Protein AF-A0A665TT68-F1 (afdb_monomer)

Solvent-accessible surface area (backbone atoms only — not comparable to full-atom values): 9286 Å² total; per-residue (Å²): 129,84,70,87,68,78,55,69,37,45,32,41,38,39,38,34,22,28,82,47,92,76,14,28,29,74,30,61,40,33,38,29,50,31,23,81,68,41,65,69,53,87,38,77,69,78,63,87,99,56,90,61,53,38,53,56,33,75,45,80,48,78,47,81,43,67,55,28,70,63,70,50,35,38,36,41,36,50,68,64,78,36,98,52,32,38,25,26,39,32,34,37,39,40,28,39,66,86,77,68,51,70,47,66,29,68,61,73,44,52,27,14,73,88,39,88,83,40,38,46,58,47,83,26,56,34,63,64,65,59,53,72,73,41,93,80,70,92,76,95,82,88,78,88,81,83,84,80,98,77,81,83,79,82,85,76,134

Nearest PDB structures (foldseek):
  3cwz-assembly1_B  TM=9.060E-01  e=4.996E-10  Mus musculus
  4qwt-assembly2_B  TM=9.128E-01  e=4.724E-10  Plexaura homomalla
  3fg1-assembly4_D  TM=9.061E-01  e=8.741E-10  Plexaura homomalla
  2fnq-assembly1_A  TM=9.2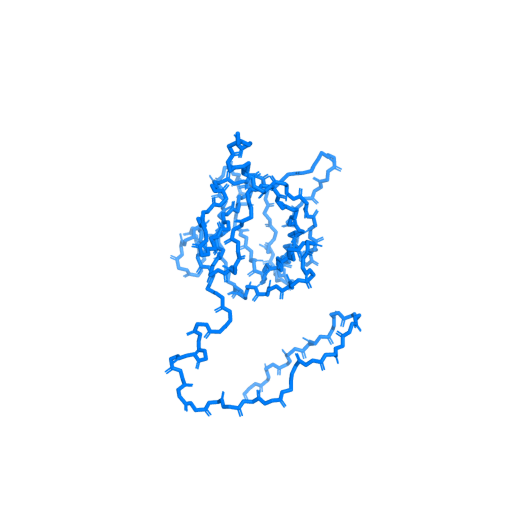82E-01  e=2.023E-09  Plexaura homomalla
  3fg4-assembly2_B  TM=9.126E-01  e=1.617E-09  Plexaura homomalla

Sequence (157 aa):
LPSRLDISSTYEIIVITGDVKSAGTDANVFITLYGVNGDSGRRHLRQKFRNLFERGHTDRFVLEMLDLGELLRVKVEHDDSRSNSGWYLECVEVTNTANSVTTIFQCGKWLDTHKADGQINRPLKHPWTFLRSCQLFRWPFFQQQNHTCHQRFLYNL

Mean predicted aligned error: 9.02 Å

Organism: Echeneis naucrates (NCBI:txid173247)

InterPro domains:
  IPR001024 PLAT/LH2 domain [PF01477] (11-116)
  IPR001024 PLAT/LH2 domain [PS50095] (9-125)
  IPR001024 PLAT/LH2 domain [SM00308] (9-124)
  IPR036392 PLAT/LH2 domain superfamily [SSF49723] (9-119)
  IPR052970 Inner ear hair cell lipoxygenase homology domain-containing protein [PTHR45901] (10-125)

Structure (mmCIF, N/CA/C/O backbone):
data_AF-A0A665TT68-F1
#
_entry.id   AF-A0A665TT68-F1
#
loop_
_atom_site.group_PDB
_atom_site.id
_atom_site.type_symbol
_atom_site.label_atom_id
_atom_site.label_alt_id
_atom_site.label_comp_id
_atom_site.label_asym_id
_atom_site.label_entity_id
_atom_site.label_seq_id
_atom_site.pdbx_PDB_ins_code
_atom_site.Cartn_x
_atom_site.Cartn_y
_atom_site.Cartn_z
_atom_site.occupancy
_atom_site.B_iso_or_equiv
_atom_site.auth_seq_id
_atom_site.auth_comp_id
_atom_site.auth_asym_id
_atom_site.auth_atom_id
_atom_site.pdbx_PDB_model_num
ATOM 1 N N . LEU A 1 1 ? -20.579 20.322 24.904 1.00 44.31 1 LEU A N 1
ATOM 2 C CA . LEU A 1 1 ? -20.326 18.926 24.478 1.00 44.31 1 LEU A CA 1
ATOM 3 C C . LEU A 1 1 ? -19.119 18.967 23.560 1.00 44.31 1 LEU A C 1
ATOM 5 O O . LEU A 1 1 ? -19.199 19.730 22.603 1.00 44.31 1 LEU A O 1
ATOM 9 N N . PRO A 1 2 ? -18.002 18.276 23.839 1.00 45.28 2 PRO A N 1
ATOM 10 C CA . PRO A 1 2 ? -16.928 18.239 22.860 1.00 45.28 2 PRO A CA 1
ATOM 11 C C . PRO A 1 2 ? -17.485 17.537 21.619 1.00 45.28 2 PRO A C 1
ATOM 13 O O . PRO A 1 2 ? -17.998 16.420 21.706 1.00 45.28 2 PRO A O 1
ATOM 16 N N . SER A 1 3 ? -17.490 18.251 20.494 1.00 52.47 3 SER A N 1
ATOM 17 C CA . SER A 1 3 ? -17.794 17.717 19.168 1.00 52.47 3 SER A CA 1
ATOM 18 C C . SER A 1 3 ? -17.026 16.419 18.987 1.00 52.47 3 SER A C 1
ATOM 20 O O . SER A 1 3 ? -15.843 16.405 19.309 1.00 52.47 3 SER A O 1
ATOM 22 N N . ARG A 1 4 ? -17.707 15.366 18.523 1.00 56.69 4 ARG A N 1
ATOM 23 C CA . ARG A 1 4 ? -17.181 14.043 18.158 1.00 56.69 4 ARG A CA 1
ATOM 24 C C . ARG A 1 4 ? -15.818 14.196 17.470 1.00 56.69 4 ARG A C 1
ATOM 26 O O . ARG A 1 4 ? -15.763 14.396 16.265 1.00 56.69 4 ARG A O 1
ATOM 33 N N . LEU A 1 5 ? -14.751 14.230 18.265 1.00 56.50 5 LEU A N 1
ATOM 34 C CA . LEU A 1 5 ? -13.397 14.432 17.784 1.00 56.50 5 LEU A CA 1
ATOM 35 C C . LEU A 1 5 ? -13.089 13.192 16.971 1.00 56.50 5 LEU A C 1
ATOM 37 O O . LEU A 1 5 ? -13.194 12.082 17.487 1.00 56.50 5 LEU A O 1
ATOM 41 N N . ASP A 1 6 ? -12.795 13.410 15.702 1.00 65.12 6 ASP A N 1
ATOM 42 C CA . ASP A 1 6 ? -12.159 12.466 14.805 1.00 65.12 6 ASP A CA 1
ATOM 43 C C . ASP A 1 6 ? -11.057 11.705 15.555 1.00 65.12 6 ASP A C 1
ATOM 45 O O . ASP A 1 6 ? -9.963 12.227 15.776 1.00 65.12 6 ASP A O 1
ATOM 49 N N . ILE A 1 7 ? -11.373 10.496 16.033 1.00 81.88 7 ILE A N 1
ATOM 50 C CA . ILE A 1 7 ? -10.428 9.689 16.803 1.00 81.88 7 ILE A CA 1
ATOM 51 C C . ILE A 1 7 ? -9.356 9.256 15.813 1.00 81.88 7 ILE A C 1
ATOM 53 O O . ILE A 1 7 ? -9.594 8.406 14.955 1.00 81.88 7 ILE A O 1
ATOM 57 N N . SER A 1 8 ? -8.185 9.879 15.895 1.00 89.50 8 SER A N 1
ATOM 58 C CA . SER A 1 8 ? -7.033 9.479 15.104 1.00 89.50 8 SER A CA 1
ATOM 59 C C . SER A 1 8 ? -6.469 8.171 15.649 1.00 89.50 8 SER A C 1
ATOM 61 O O . SER A 1 8 ? -6.292 8.028 16.858 1.00 89.50 8 SER A O 1
ATOM 63 N N . SER A 1 9 ? -6.154 7.242 14.759 1.00 94.00 9 SER A N 1
ATOM 64 C CA . SER A 1 9 ? -5.434 6.008 15.048 1.00 94.00 9 SER A CA 1
ATOM 65 C C . SER A 1 9 ? -4.143 5.949 14.241 1.00 94.00 9 SER A C 1
ATOM 67 O O . SER A 1 9 ? -4.035 6.491 13.135 1.00 94.00 9 SER A O 1
ATOM 69 N N . THR A 1 10 ? -3.160 5.257 14.803 1.00 97.19 10 THR A N 1
ATOM 70 C CA . THR A 1 10 ? -1.877 5.010 14.155 1.00 97.19 10 THR A CA 1
ATOM 71 C C . THR A 1 10 ? -1.897 3.623 13.531 1.00 97.19 10 THR A C 1
ATOM 73 O O . THR A 1 10 ? -2.265 2.635 14.168 1.00 97.19 10 THR A O 1
ATOM 76 N N . TYR A 1 11 ? -1.498 3.554 12.266 1.00 98.31 11 TYR A N 1
ATOM 77 C CA . TYR A 1 11 ? -1.395 2.307 11.527 1.00 98.31 11 TYR A CA 1
ATOM 78 C C . TYR A 1 11 ? 0.044 2.091 11.086 1.00 98.31 11 TYR A C 1
ATOM 80 O O . TYR A 1 11 ? 0.644 2.944 10.427 1.00 98.31 11 TYR A O 1
ATOM 88 N N . GLU A 1 12 ? 0.585 0.932 11.429 1.00 98.62 12 GLU A N 1
ATOM 89 C CA . GLU A 1 12 ? 1.825 0.435 10.858 1.00 98.62 12 GLU A CA 1
ATOM 90 C C . GLU A 1 12 ? 1.510 -0.332 9.573 1.00 98.62 12 GLU A C 1
ATOM 92 O O . GLU A 1 12 ? 0.590 -1.148 9.531 1.00 98.62 12 GLU A O 1
ATOM 97 N N . ILE A 1 13 ? 2.268 -0.045 8.520 1.00 98.75 13 ILE A N 1
ATOM 98 C CA . ILE A 1 13 ? 2.118 -0.652 7.201 1.00 98.75 13 ILE A CA 1
ATOM 99 C C . ILE A 1 13 ? 3.454 -1.272 6.828 1.00 98.75 13 ILE A C 1
ATOM 101 O O . ILE A 1 13 ? 4.461 -0.570 6.742 1.00 98.75 13 ILE A O 1
ATOM 105 N N . ILE A 1 14 ? 3.449 -2.574 6.579 1.00 98.75 14 ILE A N 1
ATOM 106 C CA . ILE A 1 14 ? 4.602 -3.324 6.098 1.00 98.75 14 ILE A CA 1
ATOM 107 C C . ILE A 1 14 ? 4.297 -3.771 4.674 1.00 98.75 14 ILE A C 1
ATOM 109 O O . ILE A 1 14 ? 3.311 -4.458 4.423 1.00 98.75 14 ILE A O 1
ATOM 113 N N . VAL A 1 15 ? 5.134 -3.359 3.732 1.00 98.81 15 VAL A N 1
ATOM 114 C CA . VAL A 1 15 ? 5.034 -3.733 2.321 1.00 98.81 15 VAL A CA 1
ATOM 115 C C . VAL A 1 15 ? 6.161 -4.702 2.007 1.00 98.81 15 VAL A C 1
ATOM 117 O O . VAL A 1 15 ? 7.325 -4.382 2.247 1.00 98.81 15 VAL A O 1
ATOM 120 N N . ILE A 1 16 ? 5.819 -5.872 1.471 1.00 98.69 16 ILE A N 1
ATOM 121 C CA . ILE A 1 16 ? 6.793 -6.903 1.105 1.00 98.69 16 ILE A CA 1
ATOM 122 C C . ILE A 1 16 ? 6.833 -7.004 -0.417 1.00 98.69 16 ILE A C 1
ATOM 124 O O . ILE A 1 16 ? 5.852 -7.382 -1.064 1.00 98.69 16 ILE A O 1
ATOM 128 N N . THR A 1 17 ? 7.981 -6.659 -0.993 1.00 98.69 17 THR A N 1
ATOM 129 C CA . THR A 1 17 ? 8.243 -6.845 -2.423 1.00 98.69 17 THR A CA 1
ATOM 130 C C . THR A 1 17 ? 8.759 -8.263 -2.640 1.00 98.69 17 THR A C 1
ATOM 132 O O . THR A 1 17 ? 9.665 -8.709 -1.936 1.00 98.69 17 THR A O 1
ATOM 135 N N . GLY A 1 18 ? 8.195 -8.992 -3.604 1.00 97.88 18 GLY A N 1
ATOM 136 C CA . GLY A 1 18 ? 8.563 -10.394 -3.812 1.00 97.88 18 GLY A CA 1
ATOM 137 C C . GLY A 1 18 ? 10.007 -10.571 -4.285 1.00 97.88 18 GLY A C 1
ATOM 138 O O . GLY A 1 18 ? 10.619 -9.676 -4.873 1.00 97.88 18 GLY A O 1
ATOM 139 N N . ASP A 1 19 ? 10.560 -11.760 -4.055 1.00 97.69 19 ASP A N 1
ATOM 140 C CA . ASP A 1 19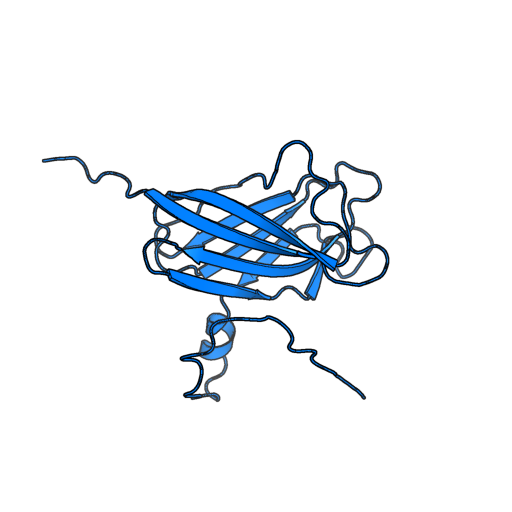 ? 11.916 -12.122 -4.477 1.00 97.69 19 ASP A CA 1
ATOM 141 C C . ASP A 1 19 ? 11.916 -12.817 -5.850 1.00 97.69 19 ASP A C 1
ATOM 143 O O . ASP A 1 19 ? 12.318 -13.970 -6.012 1.00 97.69 19 ASP A O 1
ATOM 147 N N . VAL A 1 20 ? 11.445 -12.101 -6.872 1.00 96.12 20 VAL A N 1
ATOM 148 C CA . VAL A 1 20 ? 11.517 -12.538 -8.275 1.00 96.12 20 VAL A CA 1
ATOM 149 C C . VAL A 1 20 ? 12.348 -11.562 -9.103 1.00 96.12 20 VAL A C 1
ATOM 151 O O . VAL A 1 20 ? 12.551 -10.406 -8.731 1.00 96.12 20 VAL A O 1
ATOM 154 N N . LYS A 1 21 ? 12.893 -12.025 -10.235 1.00 95.94 21 LYS A N 1
ATOM 155 C CA . LYS A 1 21 ? 13.750 -11.194 -11.094 1.00 95.94 21 LYS A CA 1
ATOM 156 C C . LYS A 1 21 ? 13.023 -9.901 -11.487 1.00 95.94 21 LYS A C 1
ATOM 158 O O . LYS A 1 21 ? 11.921 -9.960 -12.023 1.00 95.94 21 LYS A O 1
ATOM 163 N N . SER A 1 22 ? 13.676 -8.760 -11.248 1.00 95.44 22 SER A N 1
ATOM 164 C CA . SER A 1 22 ? 13.156 -7.416 -11.548 1.00 95.44 22 SER A CA 1
ATOM 165 C C . SER A 1 22 ? 11.840 -7.082 -10.833 1.00 95.44 22 SER A C 1
ATOM 167 O O . SER A 1 22 ? 10.982 -6.431 -11.414 1.00 95.44 22 SER A O 1
ATOM 169 N N . ALA A 1 23 ? 11.664 -7.572 -9.601 1.00 97.38 23 ALA A N 1
ATOM 170 C CA . ALA A 1 23 ? 10.480 -7.307 -8.785 1.00 97.38 23 ALA A CA 1
ATOM 171 C C . ALA A 1 23 ? 10.401 -5.888 -8.214 1.00 97.38 23 ALA A C 1
ATOM 173 O O . ALA A 1 23 ? 9.308 -5.492 -7.831 1.00 97.38 23 ALA A O 1
ATOM 174 N N . GLY A 1 24 ? 11.524 -5.173 -8.095 1.00 97.50 24 GLY A N 1
ATOM 175 C CA . GLY A 1 24 ? 11.562 -3.848 -7.473 1.00 97.50 24 GLY A CA 1
ATOM 176 C C . GLY A 1 24 ? 11.142 -2.716 -8.409 1.00 97.50 24 GLY A C 1
ATOM 177 O O . GLY A 1 24 ? 11.229 -2.869 -9.628 1.00 97.50 24 GLY A O 1
ATOM 178 N N . THR A 1 25 ? 10.718 -1.588 -7.833 1.00 97.62 25 THR A N 1
ATOM 179 C CA . THR A 1 25 ? 10.217 -0.420 -8.575 1.00 97.62 25 THR A CA 1
ATOM 180 C C . THR A 1 25 ? 10.833 0.887 -8.099 1.00 97.62 25 THR A C 1
ATOM 182 O O . THR A 1 25 ? 11.010 1.099 -6.905 1.00 97.62 25 THR A O 1
ATOM 185 N N . ASP A 1 26 ? 11.079 1.792 -9.047 1.00 95.19 26 ASP A N 1
ATOM 186 C CA . ASP A 1 26 ? 11.506 3.170 -8.767 1.00 95.19 26 ASP A CA 1
ATOM 187 C C . ASP A 1 26 ? 10.325 4.165 -8.761 1.00 95.19 26 ASP A C 1
ATOM 189 O O . ASP A 1 26 ? 10.502 5.365 -8.515 1.00 95.19 26 ASP A O 1
ATOM 193 N N . ALA A 1 27 ? 9.117 3.701 -9.105 1.00 96.81 27 ALA A N 1
ATOM 194 C CA . ALA A 1 27 ? 7.923 4.537 -9.184 1.00 96.81 27 ALA A CA 1
ATOM 195 C C . ALA A 1 27 ? 7.454 5.005 -7.797 1.00 96.81 27 ALA A C 1
ATOM 197 O O . ALA A 1 27 ? 7.764 4.404 -6.768 1.00 96.81 27 ALA A O 1
ATOM 198 N N . ASN A 1 28 ? 6.647 6.070 -7.754 1.00 97.75 28 ASN A N 1
ATOM 199 C CA . ASN A 1 28 ? 6.056 6.488 -6.485 1.00 97.75 28 ASN A CA 1
ATOM 200 C C . ASN A 1 28 ? 4.917 5.528 -6.122 1.00 97.75 28 ASN A C 1
ATOM 202 O O . ASN A 1 28 ? 3.984 5.352 -6.908 1.00 97.75 28 ASN A O 1
ATOM 206 N N . VAL A 1 29 ? 4.973 4.946 -4.922 1.00 98.38 29 VAL A N 1
ATOM 207 C CA . VAL A 1 29 ? 3.982 3.977 -4.432 1.00 98.38 29 VAL A CA 1
ATOM 208 C C . VAL A 1 29 ? 2.993 4.643 -3.479 1.00 98.38 29 VAL A C 1
ATOM 210 O O . VAL A 1 29 ? 3.350 5.429 -2.595 1.00 98.38 29 VAL A O 1
ATOM 213 N N . PHE A 1 30 ? 1.719 4.302 -3.638 1.00 98.75 30 PHE A N 1
ATOM 214 C CA . PHE A 1 30 ? 0.620 4.827 -2.845 1.00 98.75 30 PHE A CA 1
ATOM 215 C C . PHE A 1 30 ? -0.248 3.701 -2.294 1.00 98.75 30 PHE A C 1
ATOM 217 O O . PHE A 1 30 ? -0.397 2.640 -2.902 1.00 98.75 30 PHE A O 1
ATOM 224 N N . ILE A 1 31 ? -0.864 3.972 -1.147 1.00 98.81 31 ILE A N 1
ATOM 225 C CA . ILE A 1 31 ? -1.811 3.076 -0.496 1.00 98.81 31 ILE A CA 1
ATOM 226 C C . ILE A 1 31 ? -3.097 3.815 -0.123 1.00 98.81 31 ILE A C 1
ATOM 228 O O . ILE A 1 31 ? -3.077 4.992 0.245 1.00 98.81 31 ILE A O 1
ATOM 232 N N . THR A 1 32 ? -4.220 3.108 -0.188 1.00 98.81 32 THR A N 1
ATOM 233 C CA . THR A 1 32 ? -5.488 3.516 0.420 1.00 98.81 32 THR A CA 1
ATOM 234 C C . THR A 1 32 ? -6.039 2.358 1.234 1.00 98.81 32 THR A C 1
ATOM 236 O O . THR A 1 32 ? -6.283 1.275 0.699 1.00 98.81 32 THR A O 1
ATOM 239 N N . LEU A 1 33 ? -6.232 2.586 2.528 1.00 98.62 33 LEU A N 1
ATOM 240 C CA . LEU A 1 33 ? -6.908 1.653 3.415 1.00 98.62 33 LEU A CA 1
ATOM 241 C C . LEU A 1 33 ? -8.404 1.953 3.410 1.00 98.62 33 LEU A C 1
ATOM 243 O O . LEU A 1 33 ? -8.803 3.115 3.431 1.00 98.62 33 LEU A O 1
ATOM 247 N N . TYR A 1 34 ? -9.221 0.908 3.422 1.00 98.12 34 TYR A N 1
ATOM 248 C CA . TYR A 1 34 ? -10.668 1.021 3.551 1.00 98.12 34 TYR A CA 1
ATOM 249 C C . TYR A 1 34 ? -11.108 0.200 4.754 1.00 98.12 34 TYR A C 1
ATOM 251 O O . TYR A 1 34 ? -10.787 -0.988 4.832 1.00 98.12 34 TYR A O 1
ATOM 259 N N . GLY A 1 35 ? -11.866 0.814 5.651 1.00 96.62 35 GLY A N 1
ATOM 260 C CA . GLY A 1 35 ? -12.493 0.156 6.787 1.00 96.62 35 GLY A CA 1
ATOM 261 C C . GLY A 1 35 ? -13.982 0.472 6.878 1.00 96.62 35 GLY A C 1
ATOM 262 O O . GLY A 1 35 ? -14.545 1.179 6.041 1.00 96.62 35 GLY A O 1
ATOM 263 N N . VAL A 1 36 ? -14.639 -0.082 7.892 1.00 95.75 36 VAL A N 1
ATOM 264 C CA . VA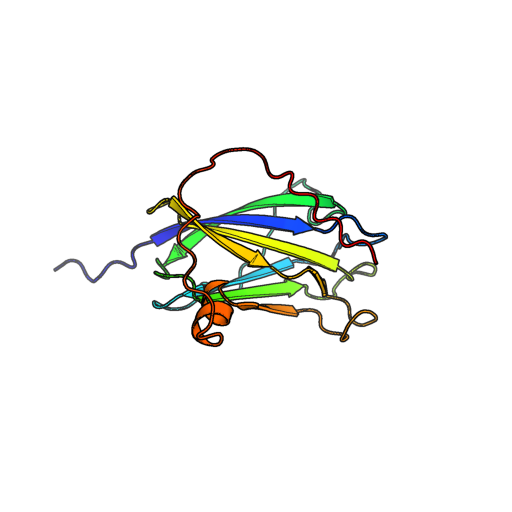L A 1 36 ? -16.082 0.107 8.125 1.00 95.75 36 VAL A CA 1
ATOM 265 C C . VAL A 1 36 ? -16.468 1.560 8.419 1.00 95.75 36 VAL A C 1
ATOM 267 O O . VAL A 1 36 ? -17.603 1.945 8.149 1.00 95.75 36 VAL A O 1
ATOM 270 N N . ASN A 1 37 ? -15.533 2.376 8.918 1.00 94.94 37 ASN A N 1
ATOM 271 C CA . ASN A 1 37 ? -15.774 3.784 9.245 1.00 94.94 37 ASN A CA 1
ATOM 272 C C . ASN A 1 37 ? -15.390 4.759 8.115 1.00 94.94 37 ASN A C 1
ATOM 274 O O . ASN A 1 37 ? -15.564 5.965 8.278 1.00 94.94 37 ASN A O 1
ATOM 278 N N . GLY A 1 38 ? -14.865 4.273 6.984 1.00 95.75 38 GLY A N 1
ATOM 279 C CA . GLY A 1 38 ? -14.440 5.114 5.862 1.00 95.75 38 GLY A CA 1
ATOM 280 C C . GLY A 1 38 ? -13.122 4.664 5.235 1.00 95.75 38 GLY A C 1
ATOM 281 O O . GLY A 1 38 ? -12.730 3.501 5.333 1.00 95.75 38 GLY A O 1
ATOM 282 N N . ASP A 1 39 ? -12.426 5.587 4.575 1.00 97.38 39 ASP A N 1
ATOM 283 C CA . ASP A 1 39 ? -11.142 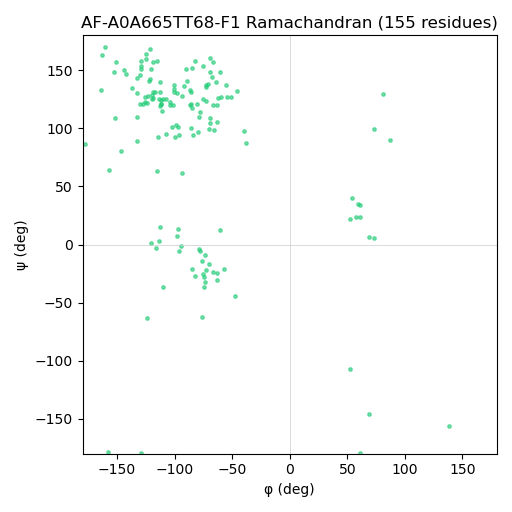5.322 3.931 1.00 97.38 39 ASP A CA 1
ATOM 284 C C . ASP A 1 39 ? -10.065 6.336 4.316 1.00 97.38 39 ASP A C 1
ATOM 286 O O . ASP A 1 39 ? -10.335 7.459 4.740 1.00 97.38 39 ASP A O 1
ATOM 290 N N . SER A 1 40 ? -8.809 5.927 4.159 1.00 97.56 40 SER A N 1
ATOM 291 C CA . SER A 1 40 ? -7.664 6.782 4.457 1.00 97.56 40 SER A CA 1
ATOM 292 C C . SER A 1 40 ? -7.438 7.877 3.419 1.00 97.56 40 SER A C 1
ATOM 294 O O . SER A 1 40 ? -6.529 8.677 3.589 1.00 97.56 40 SER A O 1
ATOM 296 N N . GLY A 1 41 ? -8.126 7.872 2.280 1.00 98.12 41 GLY A N 1
ATOM 297 C CA . GLY A 1 41 ? -7.668 8.538 1.069 1.00 98.12 41 GLY A CA 1
ATOM 298 C C . GLY A 1 41 ? -6.336 7.977 0.555 1.00 98.12 41 GLY A C 1
ATOM 299 O O . GLY A 1 41 ? -5.740 7.050 1.115 1.00 98.12 41 GLY A O 1
ATOM 300 N N . ARG A 1 42 ? -5.837 8.547 -0.544 1.00 98.25 42 ARG A N 1
ATOM 301 C CA . ARG A 1 42 ? -4.551 8.165 -1.147 1.00 98.25 42 ARG A CA 1
ATOM 302 C C . ARG A 1 42 ? -3.388 8.669 -0.288 1.00 98.25 42 ARG A C 1
ATOM 304 O O . ARG A 1 42 ? -3.286 9.866 -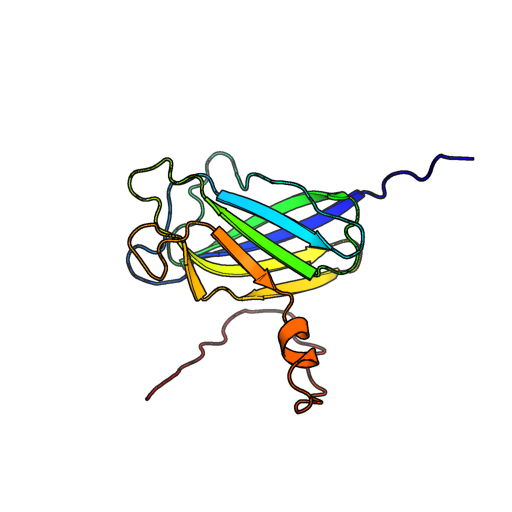0.014 1.00 98.25 42 ARG A O 1
ATOM 311 N N . ARG A 1 43 ? -2.508 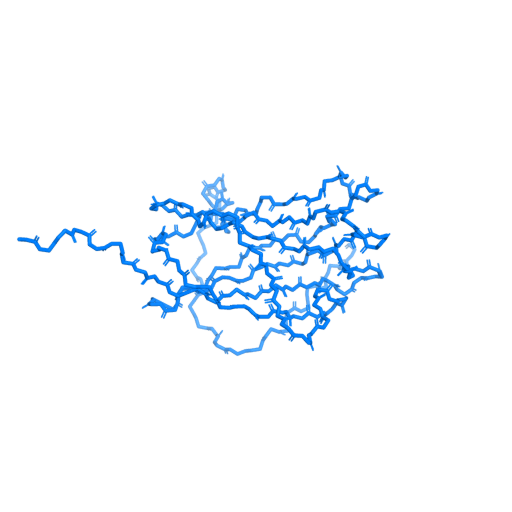7.763 0.140 1.00 98.50 43 ARG A N 1
ATOM 312 C CA . ARG A 1 43 ? -1.337 8.050 0.981 1.00 98.50 43 ARG A CA 1
ATOM 313 C C . ARG A 1 43 ? -0.062 7.656 0.248 1.00 98.50 43 ARG A C 1
ATOM 315 O O . ARG A 1 43 ? 0.058 6.525 -0.202 1.00 98.50 43 ARG A O 1
ATOM 322 N N . HIS A 1 44 ? 0.878 8.590 0.117 1.00 98.25 44 HIS A N 1
ATOM 323 C CA . HIS A 1 44 ? 2.177 8.334 -0.511 1.00 98.25 44 HIS A CA 1
ATOM 324 C C . HIS A 1 44 ? 3.107 7.648 0.494 1.00 98.25 44 HIS A C 1
ATOM 326 O O . HIS A 1 44 ? 3.406 8.217 1.547 1.00 98.25 44 HIS A O 1
ATOM 332 N N . LEU A 1 45 ? 3.577 6.449 0.160 1.00 98.44 45 LEU A N 1
ATOM 333 C CA . LEU A 1 45 ? 4.552 5.709 0.950 1.00 98.44 45 LEU A CA 1
ATOM 334 C C . LEU A 1 45 ? 5.970 6.150 0.575 1.00 98.44 45 LEU A C 1
ATOM 336 O O . LEU A 1 45 ? 6.510 5.750 -0.450 1.00 98.44 45 LEU A O 1
ATOM 340 N N . ARG A 1 46 ? 6.568 7.011 1.403 1.00 96.88 46 ARG A N 1
ATOM 341 C CA . ARG A 1 46 ? 7.913 7.557 1.171 1.00 96.88 46 ARG A CA 1
ATOM 342 C C . ARG A 1 46 ? 8.700 7.703 2.465 1.00 96.88 46 ARG A C 1
ATOM 344 O O . ARG A 1 46 ? 8.144 8.054 3.503 1.00 96.88 46 ARG A O 1
ATOM 351 N N . GLN A 1 47 ? 10.010 7.518 2.376 1.00 96.06 47 GLN A N 1
ATOM 352 C CA . GLN A 1 47 ? 10.974 7.783 3.442 1.00 96.06 47 GLN A CA 1
ATOM 353 C C . GLN A 1 47 ? 12.184 8.479 2.826 1.00 96.06 47 GLN A C 1
ATOM 355 O O . GLN A 1 47 ? 12.652 8.096 1.756 1.00 96.06 47 GLN A O 1
ATOM 360 N N . LYS A 1 48 ? 12.676 9.540 3.470 1.00 92.56 48 LYS A N 1
ATOM 361 C CA . LYS A 1 48 ? 13.855 10.256 2.969 1.00 92.56 48 LYS A CA 1
ATOM 362 C C . LYS A 1 48 ? 15.091 9.362 3.090 1.00 92.56 48 LYS A C 1
ATOM 364 O O . LYS A 1 48 ? 15.228 8.648 4.078 1.00 92.56 48 LYS A O 1
ATOM 369 N N . PHE A 1 49 ? 15.993 9.465 2.114 1.00 92.25 49 PHE A N 1
ATOM 370 C CA . PHE A 1 49 ? 17.298 8.787 2.106 1.00 92.25 49 PHE A CA 1
ATOM 371 C C . PHE A 1 49 ? 17.235 7.252 2.141 1.00 92.25 49 PHE A C 1
ATOM 373 O O . PHE A 1 49 ? 18.194 6.606 2.558 1.00 92.25 49 PHE A O 1
ATOM 380 N N . ARG A 1 50 ? 16.124 6.658 1.694 1.00 94.50 50 ARG A N 1
ATOM 381 C CA . ARG A 1 50 ? 15.989 5.211 1.526 1.00 94.50 50 ARG A CA 1
ATOM 382 C C . ARG A 1 50 ? 15.635 4.872 0.089 1.00 94.50 50 ARG A C 1
ATOM 384 O O . ARG A 1 50 ? 14.823 5.565 -0.516 1.00 94.50 50 ARG A O 1
ATOM 391 N N . ASN A 1 51 ? 16.230 3.790 -0.403 1.00 94.50 51 ASN A N 1
ATOM 392 C CA . ASN A 1 51 ? 15.730 3.099 -1.578 1.00 94.50 51 ASN A CA 1
ATOM 393 C C . ASN A 1 51 ? 14.662 2.099 -1.115 1.00 94.50 51 ASN A C 1
ATOM 395 O O . ASN A 1 51 ? 14.936 1.299 -0.215 1.00 94.50 51 ASN A O 1
ATOM 399 N N . LEU A 1 52 ? 13.443 2.240 -1.623 1.00 97.50 52 LEU A N 1
ATOM 400 C CA . LEU A 1 52 ? 12.251 1.531 -1.151 1.00 97.50 52 LEU A CA 1
ATOM 401 C C . LEU A 1 52 ? 11.735 0.614 -2.254 1.00 97.50 52 LEU A C 1
ATOM 403 O O . LEU A 1 52 ? 11.969 0.877 -3.424 1.00 97.50 52 LEU A O 1
ATOM 407 N N . PHE A 1 53 ? 10.971 -0.405 -1.871 1.00 97.81 53 PHE A N 1
ATOM 408 C CA . PHE A 1 53 ? 10.292 -1.325 -2.784 1.00 97.81 53 PHE A CA 1
ATOM 409 C C . PHE A 1 53 ? 11.257 -2.097 -3.685 1.00 97.81 53 PHE A C 1
ATOM 411 O O . PHE A 1 53 ? 10.940 -2.433 -4.825 1.00 97.81 53 PHE A O 1
ATOM 418 N N . GLU A 1 54 ? 12.434 -2.405 -3.146 1.00 98.00 54 GLU A N 1
ATOM 419 C CA . GLU A 1 54 ? 13.447 -3.220 -3.801 1.00 98.00 54 GLU A CA 1
ATOM 420 C C . GLU A 1 54 ? 13.074 -4.701 -3.781 1.00 98.00 54 GLU A C 1
ATOM 422 O O . GLU A 1 54 ? 12.372 -5.184 -2.891 1.00 98.00 54 GLU A O 1
ATOM 427 N N . ARG A 1 55 ? 13.570 -5.458 -4.760 1.00 97.81 55 ARG A N 1
ATOM 428 C CA . ARG A 1 55 ? 13.334 -6.906 -4.845 1.00 97.81 55 ARG A CA 1
ATOM 429 C C . ARG A 1 55 ? 13.678 -7.6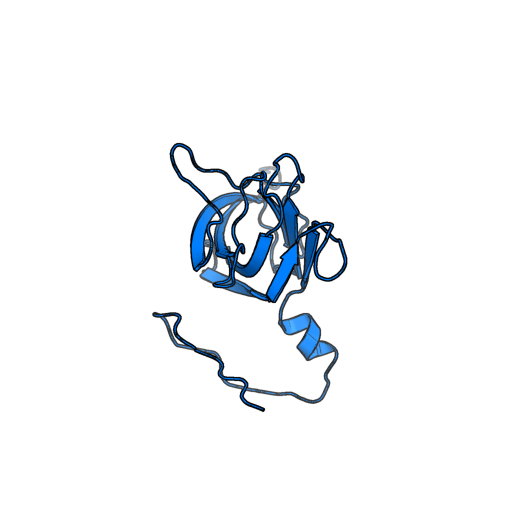00 -3.520 1.00 97.81 55 ARG A C 1
ATOM 431 O O . ARG A 1 55 ? 14.806 -7.492 -3.052 1.00 97.81 55 ARG A O 1
ATOM 438 N N . GLY A 1 56 ? 12.739 -8.373 -2.972 1.00 97.00 56 GLY A N 1
ATOM 439 C CA . GLY A 1 56 ? 12.937 -9.126 -1.729 1.00 97.00 56 GLY A CA 1
ATOM 440 C C . GLY A 1 56 ? 13.063 -8.262 -0.468 1.00 97.00 56 GLY A C 1
ATOM 441 O O . GLY A 1 56 ? 13.371 -8.795 0.597 1.00 97.00 56 GLY A O 1
ATOM 442 N N . HIS A 1 57 ? 12.848 -6.946 -0.566 1.00 97.88 57 HIS A N 1
ATOM 443 C CA . HIS A 1 57 ? 12.873 -6.050 0.583 1.00 97.88 57 HIS A CA 1
ATOM 444 C C . HIS A 1 57 ? 11.498 -5.901 1.235 1.00 97.88 57 HIS A C 1
ATOM 446 O O . HIS A 1 57 ? 10.442 -5.962 0.595 1.00 97.88 57 HIS A O 1
ATOM 452 N N . THR A 1 58 ? 11.562 -5.633 2.536 1.00 98.44 58 THR A N 1
ATOM 453 C CA . THR A 1 58 ? 10.430 -5.281 3.385 1.00 98.44 58 THR A CA 1
ATOM 454 C C . THR A 1 58 ? 10.561 -3.827 3.813 1.00 98.44 58 THR A C 1
ATOM 456 O O . THR A 1 58 ? 11.561 -3.443 4.425 1.00 98.44 58 THR A O 1
ATOM 459 N N . ASP A 1 59 ? 9.537 -3.024 3.539 1.00 98.69 59 ASP A N 1
ATOM 460 C CA . ASP A 1 59 ? 9.504 -1.605 3.879 1.00 98.69 59 ASP A CA 1
ATOM 461 C C . ASP A 1 59 ? 8.379 -1.290 4.859 1.00 98.69 59 ASP A C 1
ATOM 463 O O . ASP A 1 59 ? 7.232 -1.684 4.665 1.00 98.69 59 ASP A O 1
ATOM 467 N N . ARG A 1 60 ? 8.720 -0.558 5.924 1.00 98.56 60 ARG A N 1
ATOM 468 C CA . ARG A 1 60 ? 7.821 -0.250 7.041 1.00 98.56 60 ARG A CA 1
ATOM 469 C C . ARG A 1 60 ? 7.487 1.232 7.082 1.00 98.56 60 ARG A C 1
ATOM 471 O O . ARG A 1 60 ? 8.391 2.067 7.096 1.00 98.56 60 ARG A O 1
ATOM 478 N N . PHE A 1 61 ? 6.208 1.552 7.207 1.00 98.62 61 PHE A N 1
ATOM 479 C CA . PHE A 1 61 ? 5.674 2.906 7.308 1.00 98.62 61 PHE A CA 1
ATOM 480 C C . PHE A 1 61 ? 4.742 3.015 8.512 1.00 98.62 61 PHE A C 1
ATOM 482 O O . PHE A 1 61 ? 4.138 2.035 8.933 1.00 98.62 61 PHE A O 1
ATOM 489 N N . VAL A 1 62 ? 4.612 4.223 9.052 1.00 98.12 62 VAL A N 1
ATOM 490 C CA . VAL A 1 62 ? 3.656 4.541 10.114 1.00 98.12 62 VAL A CA 1
ATOM 491 C C . VAL A 1 62 ? 2.829 5.722 9.635 1.00 98.12 62 VAL A C 1
ATOM 493 O O . VAL A 1 62 ? 3.395 6.754 9.274 1.00 98.12 62 VAL A O 1
ATOM 496 N N . LEU A 1 63 ? 1.510 5.552 9.583 1.00 97.75 63 LEU A N 1
ATOM 497 C CA . LEU A 1 63 ? 0.567 6.578 9.153 1.00 97.75 63 LEU A CA 1
ATOM 498 C C . LEU A 1 63 ? -0.409 6.895 10.285 1.00 97.75 63 LEU A C 1
ATOM 500 O O . LEU A 1 63 ? -1.057 5.999 10.821 1.00 97.75 63 LEU A O 1
ATOM 504 N N . GLU A 1 64 ? -0.551 8.178 10.595 1.00 96.12 64 GLU A N 1
ATOM 505 C CA . GLU A 1 64 ? -1.621 8.686 11.452 1.00 96.12 64 GLU A CA 1
ATOM 506 C C . GLU A 1 64 ? -2.800 9.124 10.578 1.00 96.12 64 GLU A C 1
ATOM 508 O O . GLU A 1 64 ? -2.638 9.858 9.598 1.00 96.12 64 GLU A O 1
ATOM 513 N N . MET A 1 65 ? -3.993 8.625 10.893 1.00 94.44 65 MET A N 1
ATOM 514 C CA . MET A 1 65 ? -5.233 8.919 10.169 1.00 94.44 65 MET A CA 1
ATOM 515 C C . MET A 1 65 ? -6.447 8.655 11.057 1.00 94.44 65 MET A C 1
ATOM 517 O O . MET A 1 65 ? -6.292 8.301 12.217 1.00 94.44 65 MET A O 1
ATOM 521 N N . LEU A 1 66 ? -7.659 8.839 10.535 1.00 94.38 66 LEU A N 1
ATOM 522 C CA . LEU A 1 66 ? -8.888 8.501 11.257 1.00 94.38 66 LEU A CA 1
ATOM 523 C C . LEU A 1 66 ? -8.942 7.007 11.590 1.00 94.38 66 LEU A C 1
ATOM 525 O O . LEU A 1 66 ? -8.455 6.186 10.813 1.00 94.38 66 LEU A O 1
ATOM 529 N N . ASP A 1 67 ? -9.568 6.658 12.713 1.00 94.00 67 ASP A N 1
ATOM 530 C CA . ASP A 1 67 ? -9.911 5.272 13.022 1.00 94.00 67 ASP A CA 1
ATOM 531 C C . ASP A 1 67 ? -10.899 4.721 11.985 1.00 94.00 67 ASP A C 1
ATOM 533 O O . ASP A 1 67 ? -12.097 5.024 11.981 1.00 94.00 67 ASP A O 1
ATOM 537 N N . LEU A 1 68 ? -10.381 3.875 11.099 1.00 95.75 68 LEU A N 1
ATOM 538 C CA . LEU A 1 68 ? -11.144 3.237 10.033 1.00 95.75 68 LEU A CA 1
ATOM 539 C C . LEU A 1 68 ? -11.990 2.057 10.542 1.00 95.75 68 LEU A C 1
ATOM 541 O O . LEU A 1 68 ? -12.778 1.504 9.772 1.00 95.75 68 LEU A O 1
ATOM 545 N N . GLY A 1 69 ? -11.859 1.676 11.817 1.00 94.00 69 GLY A N 1
ATOM 546 C CA . GLY A 1 69 ? -12.483 0.484 12.381 1.00 94.00 69 GLY A CA 1
ATOM 547 C C . GLY A 1 69 ? -11.873 -0.805 11.818 1.00 94.00 69 GLY A C 1
ATOM 548 O O . GLY A 1 69 ? -10.675 -0.873 11.532 1.00 94.00 69 GLY A O 1
ATOM 549 N N . GLU A 1 70 ? -12.698 -1.843 11.653 1.00 93.62 70 GLU A N 1
ATOM 550 C CA . GLU A 1 70 ? -12.299 -3.085 10.978 1.00 93.62 70 GLU A CA 1
ATOM 551 C C . GLU A 1 70 ? -11.923 -2.804 9.516 1.00 93.62 70 GLU A C 1
ATOM 553 O O . GLU A 1 70 ? -12.706 -2.221 8.759 1.00 93.62 70 GLU A O 1
ATOM 558 N N . LEU A 1 71 ? -10.721 -3.228 9.111 1.00 96.38 71 LEU A N 1
ATOM 559 C CA . LEU A 1 71 ? -10.253 -3.082 7.736 1.00 96.38 71 LEU A CA 1
ATOM 560 C C . LEU A 1 71 ? -10.986 -4.061 6.814 1.00 96.38 71 LEU A C 1
ATOM 562 O O . LEU A 1 71 ? -11.154 -5.233 7.121 1.00 96.38 71 LEU A O 1
ATOM 566 N N . LEU A 1 72 ? -11.379 -3.590 5.636 1.00 96.25 72 LEU A N 1
ATOM 567 C CA . LEU A 1 72 ? -12.139 -4.365 4.651 1.00 96.25 72 LEU A CA 1
ATOM 568 C C . LEU A 1 72 ? -11.306 -4.700 3.413 1.00 96.25 72 LEU A C 1
ATOM 570 O O . LEU A 1 72 ? -11.454 -5.768 2.811 1.00 96.25 72 LEU A O 1
ATOM 574 N N . ARG A 1 73 ? -10.446 -3.768 2.998 1.00 97.56 73 ARG A N 1
ATOM 575 C CA . ARG A 1 73 ? -9.552 -3.918 1.847 1.00 97.56 73 ARG A CA 1
ATOM 576 C C . ARG A 1 73 ? -8.442 -2.875 1.886 1.00 97.56 73 ARG A C 1
ATOM 578 O O . ARG A 1 73 ? -8.575 -1.823 2.509 1.00 97.56 73 ARG A O 1
ATOM 585 N N . VAL A 1 74 ? -7.405 -3.133 1.109 1.00 98.56 74 VAL A N 1
ATOM 586 C CA . VAL A 1 74 ? -6.343 -2.184 0.785 1.00 98.56 74 VAL A CA 1
ATOM 587 C C . VAL A 1 74 ? -6.288 -2.012 -0.722 1.00 98.56 74 VAL A C 1
ATOM 589 O O . VAL A 1 74 ? -6.471 -2.973 -1.459 1.00 98.56 74 VAL A O 1
ATOM 592 N N . LYS A 1 75 ? -6.036 -0.799 -1.201 1.00 98.75 75 LYS A N 1
ATOM 593 C CA . LYS A 1 75 ? -5.614 -0.562 -2.580 1.00 98.75 75 LYS A CA 1
ATOM 594 C C . LYS A 1 75 ? -4.161 -0.120 -2.564 1.00 98.75 75 LYS A C 1
ATOM 596 O O . LYS A 1 75 ? -3.845 0.854 -1.889 1.00 98.75 75 LYS A O 1
ATOM 601 N N . VAL A 1 76 ? -3.313 -0.811 -3.313 1.00 98.75 76 VAL A N 1
ATOM 602 C CA . VAL A 1 76 ? -1.929 -0.392 -3.561 1.00 98.75 76 VAL A CA 1
ATOM 603 C C . VAL A 1 76 ? -1.786 -0.032 -5.031 1.00 98.75 76 VAL A C 1
ATOM 605 O O . VAL A 1 76 ? -2.374 -0.694 -5.886 1.00 98.75 76 VAL A O 1
ATOM 608 N N . GLU A 1 77 ? -1.051 1.027 -5.335 1.00 98.62 77 GLU A N 1
ATOM 609 C CA . GLU A 1 77 ? -0.852 1.519 -6.698 1.00 98.62 77 GLU A CA 1
ATOM 610 C C . GLU A 1 77 ? 0.500 2.224 -6.837 1.00 98.62 77 GLU A C 1
ATOM 612 O O . GLU A 1 77 ? 1.033 2.733 -5.852 1.00 98.62 77 GLU A O 1
ATOM 617 N N . HIS A 1 78 ? 1.028 2.297 -8.058 1.00 98.25 78 HIS A N 1
ATOM 618 C CA . HIS A 1 78 ? 2.125 3.204 -8.403 1.00 98.25 78 HIS A CA 1
ATOM 619 C C . HIS A 1 78 ? 1.702 4.153 -9.532 1.00 98.25 78 HIS A C 1
ATOM 621 O O . HIS A 1 78 ? 0.636 3.988 -10.123 1.00 98.25 78 HIS A O 1
ATOM 627 N N . ASP A 1 79 ? 2.501 5.185 -9.798 1.00 97.12 79 ASP A N 1
ATOM 628 C CA . ASP A 1 79 ? 2.182 6.233 -10.782 1.00 97.12 79 ASP A CA 1
ATOM 629 C C . ASP A 1 79 ? 2.830 6.050 -12.162 1.00 97.12 79 ASP A C 1
ATOM 631 O O . ASP A 1 79 ? 2.738 6.946 -12.996 1.00 97.12 79 ASP A O 1
ATOM 635 N N . ASP A 1 80 ? 3.489 4.913 -12.387 1.00 94.94 80 ASP A N 1
ATOM 636 C CA . ASP A 1 80 ? 4.192 4.561 -13.634 1.00 94.94 80 ASP A CA 1
ATOM 637 C C . ASP A 1 80 ? 5.210 5.618 -14.126 1.00 94.94 80 ASP A C 1
ATOM 639 O O . ASP A 1 80 ? 5.562 5.689 -15.300 1.00 94.94 80 ASP A O 1
ATOM 643 N N . SER A 1 81 ? 5.699 6.479 -13.226 1.00 90.88 81 SER A N 1
ATOM 644 C CA . SER A 1 81 ? 6.472 7.675 -13.598 1.00 90.88 81 SER A CA 1
ATOM 645 C C . SER A 1 81 ? 7.941 7.416 -13.962 1.00 90.88 81 SER A C 1
ATOM 647 O O . SER A 1 81 ? 8.660 8.352 -14.328 1.00 90.88 81 SER A O 1
ATOM 649 N N . ARG A 1 82 ? 8.426 6.173 -13.846 1.00 89.38 82 ARG A N 1
ATOM 650 C CA . ARG A 1 82 ? 9.835 5.791 -14.057 1.00 89.38 82 ARG A CA 1
ATOM 651 C C . ARG A 1 82 ? 9.982 4.679 -15.094 1.00 89.38 82 ARG A C 1
ATOM 653 O O . ARG A 1 82 ? 9.066 3.904 -15.339 1.00 89.38 82 ARG A O 1
ATOM 660 N N . SER A 1 83 ? 11.174 4.548 -15.672 1.00 80.50 83 SER A N 1
ATOM 661 C CA . SER A 1 83 ? 11.471 3.517 -16.678 1.00 80.50 83 SER A CA 1
ATOM 662 C C . SER A 1 83 ? 11.432 2.081 -16.134 1.00 80.50 83 SER A C 1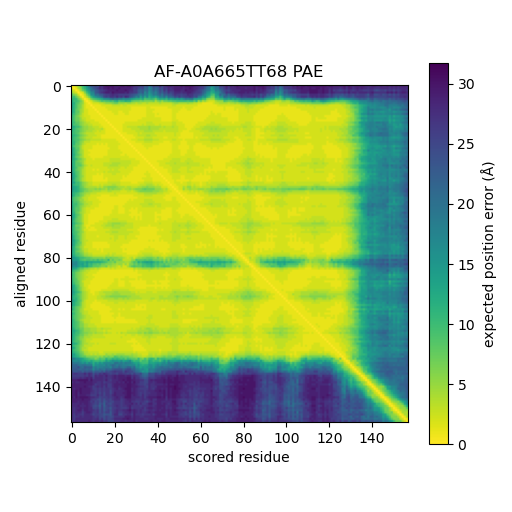
ATOM 664 O O . SER A 1 83 ? 11.215 1.155 -16.908 1.00 80.50 83 SER A O 1
ATOM 666 N N . ASN A 1 84 ? 11.621 1.887 -14.824 1.00 81.12 84 ASN A N 1
ATOM 667 C CA . ASN A 1 84 ? 11.475 0.601 -14.137 1.00 81.12 84 ASN A CA 1
ATOM 668 C C . ASN A 1 84 ? 10.312 0.663 -13.131 1.00 81.12 84 ASN A C 1
ATOM 670 O O . ASN A 1 84 ? 10.505 0.606 -11.919 1.00 81.12 84 ASN A O 1
ATOM 674 N N . SER A 1 85 ? 9.101 0.870 -13.649 1.00 90.19 85 SER A N 1
ATOM 675 C CA . SER A 1 85 ? 7.899 1.012 -12.816 1.00 90.19 85 SER A CA 1
ATOM 676 C C . SER A 1 85 ? 7.253 -0.320 -12.433 1.00 90.19 85 SER A C 1
ATOM 678 O O . SER A 1 85 ? 6.524 -0.372 -11.444 1.00 90.19 85 SER A O 1
ATOM 680 N N . GLY A 1 86 ? 7.534 -1.390 -13.183 1.00 95.06 86 GLY A N 1
ATOM 681 C CA . GLY A 1 86 ? 6.992 -2.719 -12.927 1.00 95.06 86 GLY A CA 1
ATOM 682 C C . GLY A 1 86 ? 7.376 -3.240 -11.547 1.00 95.06 86 GLY A C 1
ATOM 683 O O . GLY A 1 86 ? 8.552 -3.296 -11.210 1.00 95.06 86 GLY A O 1
ATOM 684 N N . TRP A 1 87 ? 6.389 -3.656 -10.762 1.00 98.44 87 TRP A N 1
ATOM 685 C CA . TRP A 1 87 ? 6.592 -4.023 -9.364 1.00 98.44 87 TRP A CA 1
ATOM 686 C C . TRP A 1 87 ? 5.927 -5.354 -9.040 1.00 98.44 87 TRP A C 1
ATOM 688 O O . TRP A 1 87 ? 4.755 -5.540 -9.343 1.00 98.44 87 TRP A O 1
ATOM 698 N N . TYR A 1 88 ? 6.624 -6.294 -8.409 1.00 98.50 88 TYR A N 1
ATOM 699 C CA . TYR A 1 88 ? 5.990 -7.512 -7.907 1.00 98.50 88 TYR A CA 1
ATOM 700 C C . TYR A 1 88 ? 5.712 -7.375 -6.411 1.00 98.50 88 TYR A C 1
ATOM 702 O O . TYR A 1 88 ? 6.607 -7.517 -5.577 1.00 98.50 88 TYR A O 1
ATOM 710 N N . LEU A 1 89 ? 4.448 -7.124 -6.078 1.00 98.69 89 LEU A N 1
ATOM 711 C CA . LEU A 1 89 ? 3.985 -7.028 -4.699 1.00 98.69 89 LEU A CA 1
ATOM 712 C C . LEU A 1 89 ? 3.610 -8.421 -4.180 1.00 98.69 89 LEU A C 1
ATOM 714 O O . LEU A 1 89 ? 2.692 -9.052 -4.715 1.00 98.69 89 LEU A O 1
ATOM 718 N N . GLU A 1 90 ? 4.285 -8.870 -3.121 1.00 98.56 90 GLU A N 1
ATOM 719 C CA . GLU A 1 90 ? 3.972 -10.129 -2.436 1.00 98.56 90 GLU A CA 1
ATOM 720 C C . GLU A 1 90 ? 2.728 -9.942 -1.563 1.00 98.56 90 GLU A C 1
ATOM 722 O O . GLU A 1 90 ? 1.673 -10.521 -1.831 1.00 98.56 90 GLU A O 1
ATOM 727 N N . CYS A 1 91 ? 2.806 -9.061 -0.565 1.00 98.06 91 CYS A N 1
ATOM 728 C CA . CYS A 1 91 ? 1.691 -8.740 0.319 1.00 98.06 91 CYS A CA 1
ATOM 729 C C . CYS A 1 91 ? 1.889 -7.394 1.033 1.00 98.06 91 CYS A C 1
ATOM 731 O O . CYS A 1 91 ? 2.958 -6.778 0.985 1.00 98.06 91 CYS A O 1
ATOM 733 N N . VAL A 1 92 ? 0.824 -6.939 1.697 1.00 98.75 92 VAL A N 1
ATOM 734 C CA . VAL A 1 92 ? 0.849 -5.801 2.621 1.00 98.75 92 VAL A CA 1
ATOM 735 C C . VAL A 1 92 ? 0.289 -6.233 3.968 1.00 98.75 92 VAL A C 1
ATOM 737 O O . VAL A 1 92 ? -0.833 -6.732 4.036 1.00 98.75 92 VAL A O 1
ATOM 740 N N . GLU A 1 93 ? 1.031 -5.998 5.042 1.00 98.44 93 GLU A N 1
ATOM 741 C CA . GLU A 1 93 ? 0.553 -6.165 6.413 1.00 98.44 93 GLU A CA 1
ATOM 742 C C . GLU A 1 93 ? 0.175 -4.800 6.983 1.00 98.44 93 GLU A C 1
ATOM 744 O O . GLU A 1 93 ? 0.907 -3.820 6.830 1.00 98.44 93 GLU A O 1
ATOM 749 N N . VAL A 1 94 ? -0.989 -4.721 7.620 1.00 98.62 94 VAL A N 1
ATOM 750 C CA . VAL A 1 94 ? -1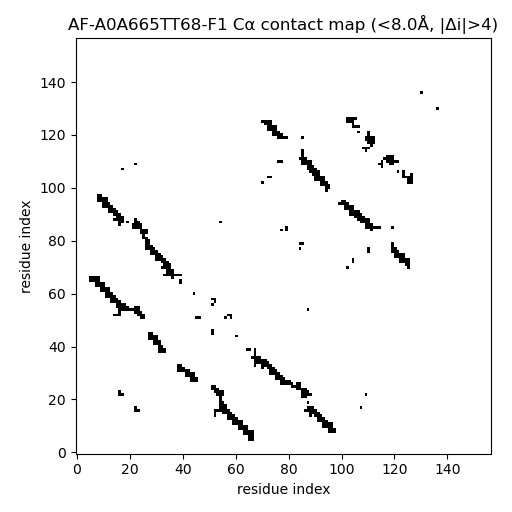.487 -3.495 8.241 1.00 98.62 94 VAL A CA 1
ATOM 751 C C . VAL A 1 94 ? -1.858 -3.783 9.683 1.00 98.62 94 VAL A C 1
ATOM 753 O O . VAL A 1 94 ? -2.744 -4.599 9.939 1.00 98.62 94 VAL A O 1
ATOM 756 N N . THR A 1 95 ? -1.221 -3.080 10.611 1.00 98.12 95 THR A N 1
ATOM 757 C CA . THR A 1 95 ? -1.481 -3.186 12.048 1.00 98.12 95 THR A CA 1
ATOM 758 C C . THR A 1 95 ? -2.094 -1.889 12.550 1.00 98.12 95 THR A C 1
ATOM 760 O O . THR A 1 95 ? -1.457 -0.839 12.471 1.00 98.12 95 THR A O 1
ATOM 763 N N . ASN A 1 96 ? -3.312 -1.943 13.095 1.00 95.81 96 ASN A N 1
ATOM 764 C CA . ASN A 1 96 ? -3.842 -0.838 13.895 1.00 95.81 96 ASN A CA 1
ATOM 765 C C . ASN A 1 96 ? -3.200 -0.915 15.286 1.00 95.81 96 ASN A C 1
ATOM 767 O O . ASN A 1 96 ? -3.430 -1.866 16.032 1.00 95.81 96 ASN A O 1
ATOM 771 N N . THR A 1 97 ? -2.380 0.071 15.648 1.00 93.50 97 THR A N 1
ATOM 772 C CA . THR A 1 97 ? -1.598 0.008 16.891 1.00 93.50 97 THR A CA 1
ATOM 773 C C . THR A 1 97 ? -2.437 0.276 18.140 1.00 93.50 97 THR A C 1
ATOM 775 O O . THR A 1 97 ? -1.974 -0.001 19.241 1.00 93.50 97 THR A O 1
ATOM 778 N N . ALA A 1 98 ? -3.655 0.812 18.000 1.00 90.19 98 ALA A N 1
ATOM 779 C CA . ALA A 1 98 ? -4.539 1.075 19.135 1.00 90.19 98 ALA A CA 1
ATOM 780 C C . ALA A 1 98 ? -5.141 -0.215 19.714 1.00 90.19 98 ALA A C 1
ATOM 782 O O . ALA A 1 98 ? -5.377 -0.303 20.916 1.00 90.19 98 ALA A O 1
ATOM 783 N N . ASN A 1 99 ? -5.382 -1.218 18.865 1.00 90.88 99 ASN A N 1
ATOM 784 C CA . ASN A 1 99 ? -5.954 -2.509 19.259 1.00 90.88 99 ASN A CA 1
ATOM 785 C C . ASN A 1 99 ? -5.042 -3.708 18.946 1.00 90.88 99 ASN A C 1
ATOM 787 O O . ASN A 1 99 ? -5.423 -4.846 19.215 1.00 90.88 99 ASN A O 1
ATOM 791 N N . SER A 1 100 ? -3.852 -3.459 18.393 1.00 93.50 100 SER A N 1
ATOM 792 C CA . SER A 1 100 ? -2.852 -4.465 18.014 1.00 93.50 100 SER A CA 1
ATOM 793 C C . SER A 1 100 ? -3.366 -5.520 17.026 1.00 93.50 100 SER A C 1
ATOM 795 O O . SER A 1 100 ? -2.835 -6.629 16.965 1.00 93.50 100 SER A O 1
ATOM 797 N N . VAL A 1 101 ? -4.403 -5.197 16.248 1.00 93.94 101 VAL A N 1
ATOM 798 C CA . VAL A 1 101 ? -4.931 -6.095 15.219 1.00 93.94 101 VAL A CA 1
ATOM 799 C C . VAL A 1 101 ? -4.120 -5.924 13.942 1.00 93.94 101 VAL A C 1
ATOM 801 O O . VAL A 1 101 ? -4.133 -4.855 13.326 1.00 93.94 101 VAL A O 1
ATOM 804 N N . THR A 1 102 ? -3.461 -7.003 13.522 1.00 96.12 102 THR A N 1
ATOM 805 C CA . THR A 1 102 ? -2.741 -7.097 12.247 1.00 96.12 102 THR A CA 1
ATOM 806 C C . THR A 1 102 ? -3.575 -7.840 11.212 1.00 96.12 102 THR A C 1
ATOM 808 O O . THR A 1 102 ? -4.083 -8.932 11.461 1.00 96.12 102 THR A O 1
ATOM 811 N N . THR A 1 103 ? -3.693 -7.256 10.023 1.00 96.25 103 THR A N 1
ATOM 812 C CA . THR A 1 103 ? -4.325 -7.869 8.853 1.00 96.25 103 THR A CA 1
ATOM 813 C C . THR A 1 103 ? -3.313 -8.002 7.727 1.00 96.25 103 THR A C 1
ATOM 815 O O . THR A 1 103 ? -2.654 -7.028 7.372 1.00 96.25 103 THR A O 1
ATOM 818 N N . ILE A 1 104 ? -3.230 -9.188 7.123 1.00 97.25 104 ILE A N 1
ATOM 819 C CA . ILE A 1 104 ? -2.344 -9.461 5.986 1.00 97.25 104 ILE A CA 1
ATOM 820 C C . ILE A 1 104 ? -3.170 -9.504 4.699 1.00 97.25 104 ILE A C 1
ATOM 822 O O . ILE A 1 104 ? -4.066 -10.333 4.546 1.00 97.25 104 ILE A O 1
ATOM 826 N N . PHE A 1 105 ? -2.849 -8.625 3.756 1.00 97.44 105 PHE A N 1
ATOM 827 C CA . PHE A 1 105 ? -3.461 -8.537 2.436 1.00 97.44 105 PHE A CA 1
ATOM 828 C C . PHE A 1 105 ? -2.528 -9.161 1.394 1.00 97.44 105 PHE A C 1
ATOM 830 O O . PHE A 1 105 ? -1.549 -8.548 0.969 1.00 97.44 105 PHE A O 1
ATOM 837 N N . GLN A 1 106 ? -2.834 -10.394 0.990 1.00 97.19 106 GLN A N 1
ATOM 838 C CA . GLN A 1 106 ? -2.067 -11.140 -0.013 1.00 97.19 106 GLN A CA 1
ATOM 839 C C . GLN A 1 106 ? -2.261 -10.552 -1.418 1.00 97.19 106 GLN A C 1
ATOM 841 O O . GLN A 1 106 ? -3.389 -10.218 -1.789 1.00 97.19 106 GLN A O 1
ATOM 846 N N . CYS A 1 107 ? -1.181 -10.453 -2.201 1.00 96.81 107 CYS A N 1
ATOM 847 C CA . CYS A 1 107 ? -1.201 -9.978 -3.587 1.00 96.81 107 CYS A CA 1
ATOM 848 C C . CYS A 1 107 ? -0.594 -11.004 -4.555 1.00 96.81 107 CYS A C 1
ATOM 850 O O . CYS A 1 107 ? -1.311 -11.494 -5.428 1.00 96.81 107 CYS A O 1
ATOM 852 N N . GLY A 1 108 ? 0.699 -11.321 -4.404 1.00 97.44 108 GLY A N 1
ATOM 853 C CA . GLY A 1 108 ? 1.433 -12.290 -5.228 1.00 97.44 108 GLY A CA 1
ATOM 854 C C . GLY A 1 108 ? 1.343 -12.013 -6.732 1.00 97.44 108 GLY A C 1
ATOM 855 O O . GLY A 1 108 ? 1.119 -12.932 -7.522 1.00 97.44 108 GLY A O 1
ATOM 856 N N . LYS A 1 109 ? 1.407 -10.740 -7.145 1.00 98.19 109 LYS A N 1
ATOM 857 C CA . LYS A 1 109 ? 1.144 -10.348 -8.538 1.00 98.19 109 LYS A CA 1
ATOM 858 C C . LYS A 1 109 ? 1.885 -9.073 -8.932 1.00 98.19 109 LYS A C 1
ATOM 860 O O . LYS A 1 109 ? 2.060 -8.164 -8.126 1.00 98.19 109 LYS A O 1
ATOM 865 N N . TRP A 1 110 ? 2.251 -8.993 -10.210 1.00 98.25 110 TRP A N 1
ATOM 866 C CA . TRP A 1 110 ? 2.840 -7.798 -10.818 1.00 98.25 110 TRP A CA 1
ATOM 867 C C . TRP A 1 110 ? 1.868 -6.615 -10.822 1.00 98.25 110 TRP A C 1
ATOM 869 O O . TRP A 1 110 ? 0.695 -6.806 -11.113 1.00 98.25 110 TRP A O 1
ATOM 879 N N . LEU A 1 111 ? 2.345 -5.409 -10.546 1.00 98.31 111 LEU A N 1
ATOM 880 C CA . LEU A 1 111 ? 1.751 -4.127 -10.898 1.00 98.31 111 LEU A CA 1
ATOM 881 C C . LEU A 1 111 ? 2.630 -3.559 -12.011 1.00 98.31 111 LEU A C 1
ATOM 883 O O . LEU A 1 111 ? 3.726 -3.079 -11.743 1.00 98.31 111 LEU A O 1
ATOM 887 N N . ASP A 1 112 ? 2.240 -3.782 -13.260 1.00 97.44 112 ASP A N 1
ATOM 888 C CA . ASP A 1 112 ? 3.109 -3.572 -14.422 1.00 97.44 112 ASP A CA 1
ATOM 889 C C . ASP A 1 112 ? 2.231 -3.541 -15.681 1.00 97.44 112 ASP A C 1
ATOM 891 O O . ASP A 1 112 ? 1.373 -4.408 -15.853 1.00 97.44 112 ASP A O 1
ATOM 895 N N . THR A 1 113 ? 2.428 -2.558 -16.559 1.00 96.38 113 THR A N 1
ATOM 896 C CA . THR A 1 113 ? 1.654 -2.381 -17.802 1.00 96.38 113 THR A CA 1
ATOM 897 C C . THR A 1 113 ? 1.948 -3.451 -18.857 1.00 96.38 113 THR A C 1
ATOM 899 O O . THR A 1 113 ? 1.154 -3.650 -19.777 1.00 96.38 113 THR A O 1
ATOM 902 N N . HIS A 1 114 ? 3.052 -4.185 -18.711 1.00 95.19 114 HIS A N 1
ATOM 903 C CA . HIS A 1 114 ? 3.516 -5.204 -19.651 1.00 95.19 114 HIS A CA 1
ATOM 904 C C . HIS A 1 114 ? 3.544 -6.622 -19.064 1.00 95.19 114 HIS A C 1
ATOM 906 O O . HIS A 1 114 ? 3.862 -7.571 -19.784 1.00 95.19 114 HIS A O 1
ATOM 912 N N . LYS A 1 115 ? 3.209 -6.805 -17.778 1.00 95.06 115 LYS A N 1
ATOM 913 C CA . LYS A 1 115 ? 3.146 -8.127 -17.129 1.00 95.06 115 LYS A CA 1
ATOM 914 C C . LYS A 1 115 ? 1.786 -8.394 -16.491 1.00 95.06 115 LYS A C 1
ATOM 916 O O . LYS A 1 115 ? 0.994 -7.495 -16.228 1.00 95.06 115 LYS A O 1
ATOM 921 N N . ALA A 1 116 ? 1.542 -9.670 -16.190 1.00 94.88 116 ALA A N 1
ATOM 922 C CA . ALA A 1 116 ? 0.306 -10.162 -15.591 1.00 94.88 116 ALA A CA 1
ATOM 923 C C . ALA A 1 116 ? -0.951 -9.707 -16.360 1.00 94.88 116 ALA A C 1
ATOM 925 O O . ALA A 1 116 ? -1.225 -10.245 -17.424 1.00 94.88 116 ALA A O 1
ATOM 926 N N . ASP A 1 117 ? -1.723 -8.764 -15.821 1.00 97.38 117 ASP A N 1
ATOM 927 C CA . ASP A 1 117 ? -2.952 -8.244 -16.438 1.00 97.38 117 ASP A CA 1
ATOM 928 C C . ASP A 1 117 ? -2.837 -6.771 -16.872 1.00 97.38 117 ASP A C 1
ATOM 930 O O . ASP A 1 117 ? -3.857 -6.134 -17.127 1.00 97.38 117 ASP A O 1
ATOM 934 N N . GLY A 1 118 ? -1.618 -6.223 -16.940 1.00 96.69 118 GLY A N 1
ATOM 935 C CA . GLY A 1 118 ? -1.372 -4.851 -17.390 1.00 96.69 118 GLY A CA 1
ATOM 936 C C . GLY A 1 118 ? -1.782 -3.765 -16.389 1.00 96.69 118 GLY A C 1
ATOM 937 O O . GLY A 1 118 ? -1.755 -2.583 -16.724 1.00 96.69 118 GLY A O 1
ATOM 938 N N . GLN A 1 119 ? -2.205 -4.137 -15.176 1.00 98.19 119 GLN A N 1
ATOM 939 C CA . GLN A 1 119 ? -2.693 -3.185 -14.181 1.00 98.19 119 GLN A CA 1
ATOM 940 C C . GLN A 1 119 ? -1.575 -2.703 -13.259 1.00 98.19 119 GLN A C 1
ATOM 942 O O . GLN A 1 119 ? -0.837 -3.509 -12.703 1.00 98.19 119 GLN A O 1
ATOM 947 N N . ILE A 1 120 ? -1.551 -1.396 -12.988 1.00 97.88 120 ILE A N 1
ATOM 948 C CA . ILE A 1 120 ? -0.618 -0.731 -12.054 1.00 97.88 120 ILE A CA 1
ATOM 949 C C . ILE A 1 120 ? -1.211 -0.502 -10.652 1.00 97.88 120 ILE A C 1
ATOM 951 O O . ILE A 1 120 ? -0.695 0.273 -9.847 1.00 97.88 120 ILE A O 1
ATOM 955 N N . ASN A 1 121 ? -2.346 -1.142 -10.353 1.00 98.19 121 ASN A N 1
ATOM 956 C CA . ASN A 1 121 ? -2.996 -1.078 -9.047 1.00 98.19 121 ASN A CA 1
ATOM 957 C C . ASN A 1 121 ? -3.637 -2.414 -8.651 1.00 98.19 121 ASN A C 1
ATOM 959 O O . ASN A 1 121 ? -4.081 -3.191 -9.502 1.00 98.19 121 ASN A O 1
ATOM 963 N N . ARG A 1 122 ? -3.704 -2.671 -7.341 1.00 98.19 122 ARG A N 1
ATOM 964 C CA . ARG A 1 122 ? -4.256 -3.893 -6.749 1.00 98.19 122 ARG A CA 1
ATOM 965 C C . ARG A 1 122 ? -5.206 -3.574 -5.599 1.00 98.19 122 ARG A C 1
ATOM 967 O O . ARG A 1 122 ? -4.746 -3.157 -4.536 1.00 98.19 122 ARG A O 1
ATOM 974 N N . PRO A 1 123 ? -6.523 -3.783 -5.773 1.00 97.75 123 PRO A N 1
ATOM 975 C CA . PRO A 1 123 ? -7.452 -3.868 -4.656 1.00 97.75 123 PRO A CA 1
ATOM 976 C C . PRO A 1 123 ? -7.352 -5.258 -4.006 1.00 97.75 123 PRO A C 1
ATOM 978 O O . PRO A 1 123 ? -7.782 -6.259 -4.575 1.00 97.75 123 PRO A O 1
ATOM 981 N N . LEU A 1 124 ? -6.798 -5.312 -2.801 1.00 97.56 124 LEU A N 1
ATOM 982 C CA . LEU A 1 124 ? -6.585 -6.512 -2.001 1.00 97.56 124 LEU A CA 1
ATOM 983 C C . LEU A 1 124 ? -7.662 -6.600 -0.920 1.00 97.56 124 LEU A C 1
ATOM 985 O O . LEU A 1 124 ? -7.811 -5.694 -0.101 1.00 97.56 124 LEU A O 1
ATOM 989 N N . LYS A 1 125 ? -8.449 -7.674 -0.925 1.00 94.94 125 LYS A N 1
ATOM 990 C CA . LYS A 1 125 ? -9.557 -7.846 0.024 1.00 94.94 125 LYS A CA 1
ATOM 991 C C . LYS A 1 125 ? -9.067 -8.437 1.341 1.00 94.94 125 LYS A C 1
ATOM 993 O O . LYS A 1 125 ? -8.111 -9.206 1.359 1.00 94.94 125 LYS A O 1
ATOM 998 N N . HIS A 1 126 ? -9.766 -8.122 2.429 1.00 93.75 126 HIS A N 1
ATOM 999 C CA . HIS A 1 126 ? -9.523 -8.744 3.726 1.00 93.75 126 HIS A CA 1
ATOM 1000 C C . HIS A 1 126 ? -9.617 -10.287 3.614 1.00 93.75 126 HIS A C 1
ATOM 1002 O O . HIS A 1 126 ? -10.569 -10.774 2.993 1.00 93.75 126 HIS A O 1
ATOM 1008 N N . PRO A 1 127 ? -8.711 -11.076 4.233 1.00 87.06 127 PRO A N 1
ATOM 1009 C CA . PRO A 1 127 ? -8.700 -12.546 4.158 1.00 87.06 127 PRO A CA 1
ATOM 1010 C C . PRO A 1 127 ? -10.057 -13.227 4.407 1.00 87.06 127 PRO A C 1
ATOM 1012 O O . PRO A 1 127 ? -10.478 -14.095 3.642 1.00 87.06 127 PRO A O 1
ATOM 1015 N N . TRP A 1 128 ? -10.803 -12.780 5.424 1.00 78.19 128 TRP A N 1
ATOM 1016 C CA . TRP A 1 128 ? -12.152 -13.283 5.733 1.00 78.19 128 TRP A CA 1
ATOM 1017 C C . TRP A 1 128 ? -13.174 -13.164 4.587 1.00 78.19 128 TRP A C 1
ATOM 1019 O O . TRP A 1 128 ? -14.166 -13.894 4.594 1.00 78.19 128 TRP A O 1
ATOM 1029 N N . THR A 1 129 ? -12.967 -12.289 3.594 1.00 71.44 129 THR A N 1
ATOM 1030 C CA . THR A 1 129 ? -13.891 -12.170 2.447 1.00 71.44 129 THR A CA 1
ATOM 1031 C C . THR A 1 129 ? -13.962 -13.452 1.619 1.00 71.44 129 THR A C 1
ATOM 1033 O O . THR A 1 129 ? -15.027 -13.773 1.096 1.00 71.44 129 THR A O 1
ATOM 1036 N N . PHE A 1 130 ? -12.877 -14.228 1.564 1.00 58.16 130 PHE A N 1
ATOM 1037 C CA . PHE A 1 130 ? -12.877 -15.552 0.938 1.00 58.16 130 PHE A CA 1
ATOM 1038 C C . PHE A 1 130 ? -13.597 -16.597 1.801 1.00 58.16 130 PHE A C 1
ATOM 1040 O O . PHE A 1 130 ? -14.326 -17.440 1.281 1.00 58.16 130 PHE A O 1
ATOM 1047 N N . LEU A 1 131 ? -13.468 -16.507 3.126 1.00 55.19 131 LEU A N 1
ATOM 1048 C CA . LEU A 1 131 ? -14.038 -17.483 4.060 1.00 55.19 131 LEU A CA 1
ATOM 1049 C C . LEU A 1 131 ? -15.561 -17.363 4.215 1.00 55.19 131 LEU A C 1
ATOM 1051 O O . LEU A 1 131 ? -16.222 -18.364 4.455 1.00 55.19 131 LEU A O 1
ATOM 1055 N N . ARG A 1 132 ? -16.154 -16.178 4.018 1.00 51.41 132 ARG A N 1
ATOM 1056 C CA . ARG A 1 132 ? -17.626 -16.031 4.019 1.00 51.41 132 ARG A CA 1
ATOM 1057 C C . ARG A 1 132 ? -18.292 -16.558 2.744 1.00 51.41 132 ARG A C 1
ATOM 1059 O O . ARG A 1 132 ? -19.457 -16.938 2.795 1.00 51.41 132 ARG A O 1
ATOM 1066 N N . SER A 1 133 ? -17.570 -16.588 1.620 1.00 53.25 133 SER A N 1
ATOM 1067 C CA . SER A 1 133 ? -18.075 -17.153 0.360 1.00 53.25 133 SER A CA 1
ATOM 1068 C C . SER A 1 133 ? -17.930 -18.677 0.307 1.00 53.25 133 SER A C 1
ATOM 1070 O O . SER A 1 133 ? -18.713 -19.343 -0.366 1.00 53.25 133 SER A O 1
ATOM 1072 N N . CYS A 1 134 ? -16.954 -19.234 1.024 1.00 48.19 134 CYS A N 1
ATOM 1073 C CA . CYS A 1 134 ? -16.772 -20.672 1.176 1.00 48.19 134 CYS A CA 1
ATOM 1074 C C . CYS A 1 134 ? -17.433 -21.143 2.478 1.00 48.19 134 CYS A C 1
ATOM 1076 O O . CYS A 1 134 ? -16.791 -21.165 3.524 1.00 48.19 134 CYS A O 1
ATOM 1078 N N . GLN A 1 135 ? -18.685 -21.609 2.424 1.00 50.03 135 GLN A N 1
ATOM 1079 C CA . GLN A 1 135 ? -19.389 -22.244 3.559 1.00 50.03 135 GLN A CA 1
ATOM 1080 C C . GLN A 1 135 ? -18.720 -23.536 4.100 1.00 50.03 135 GLN A C 1
ATOM 1082 O O . GLN A 1 135 ? -19.331 -24.268 4.872 1.00 50.03 135 GLN A O 1
ATOM 1087 N N . LEU A 1 136 ? -17.480 -23.850 3.713 1.00 45.31 136 LEU A N 1
ATOM 1088 C CA . LEU A 1 136 ? -16.846 -25.153 3.932 1.00 45.31 136 LEU A CA 1
ATOM 1089 C C . LEU A 1 136 ? -15.650 -25.156 4.886 1.00 45.31 136 LEU A C 1
ATOM 1091 O O . LEU A 1 136 ? -15.087 -26.219 5.120 1.00 45.31 136 LEU A O 1
ATOM 1095 N N . PHE A 1 137 ? -15.278 -24.032 5.500 1.00 42.00 137 PHE A N 1
ATOM 1096 C CA . PHE A 1 137 ? -14.138 -24.031 6.418 1.00 42.00 137 PHE A CA 1
ATOM 1097 C C . PHE A 1 137 ? -14.432 -23.314 7.732 1.00 42.00 137 PHE A C 1
ATOM 1099 O O . PHE A 1 137 ? -14.163 -22.131 7.919 1.00 42.00 137 PHE A O 1
ATOM 1106 N N . ARG A 1 138 ? -14.948 -24.093 8.686 1.00 42.03 138 ARG A N 1
ATOM 1107 C CA . ARG A 1 138 ? -14.863 -23.798 10.116 1.00 42.03 138 ARG A CA 1
ATOM 1108 C C . ARG A 1 138 ? -13.503 -24.316 10.597 1.00 42.03 138 ARG A C 1
ATOM 1110 O O . ARG A 1 138 ? -13.386 -25.496 10.899 1.00 42.03 138 ARG A O 1
ATOM 1117 N N . TRP A 1 139 ? -12.479 -23.464 10.635 1.00 37.94 139 TRP A N 1
ATOM 1118 C CA . TRP A 1 139 ? -11.183 -23.812 11.236 1.00 37.94 139 TRP A CA 1
ATOM 1119 C C . TRP A 1 139 ? -10.941 -23.009 12.518 1.00 37.94 139 TRP A C 1
ATOM 1121 O O . TRP A 1 139 ? -10.912 -21.779 12.465 1.00 37.94 139 TRP A O 1
ATOM 1131 N N . PRO A 1 140 ? -10.743 -23.680 13.666 1.00 42.94 140 PRO A N 1
ATOM 1132 C CA . PRO A 1 140 ? -10.275 -23.064 14.892 1.00 42.94 140 PRO A CA 1
ATOM 1133 C C . PRO A 1 140 ? -8.774 -23.331 15.029 1.00 42.94 140 PRO A C 1
ATOM 1135 O O . PRO A 1 140 ? -8.416 -24.374 15.548 1.00 42.94 140 PRO A O 1
ATOM 1138 N N . PHE A 1 141 ? -7.895 -22.448 14.548 1.00 38.69 141 PHE A N 1
ATOM 1139 C CA . PHE A 1 141 ? -6.507 -22.341 15.039 1.00 38.69 141 PHE A CA 1
ATOM 1140 C C . PHE A 1 141 ? -5.789 -21.192 14.323 1.00 38.69 141 PHE A C 1
ATOM 1142 O O . PHE A 1 141 ? -5.154 -21.394 13.300 1.00 38.69 141 PHE A O 1
ATOM 1149 N N . PHE A 1 142 ? -5.910 -19.967 14.829 1.00 37.62 142 PHE A N 1
ATOM 1150 C CA . PHE A 1 142 ? -4.857 -18.956 14.673 1.00 37.62 142 PHE A CA 1
ATOM 1151 C C . PHE A 1 142 ? -5.010 -17.925 15.794 1.00 37.62 142 PHE A C 1
ATOM 1153 O O . PHE A 1 142 ? -5.349 -16.762 15.608 1.00 37.62 142 PHE A O 1
ATOM 1160 N N . GLN A 1 143 ? -4.824 -18.414 17.014 1.00 40.31 143 GLN A N 1
ATOM 1161 C CA . GLN A 1 143 ? -4.346 -17.598 18.116 1.00 40.31 143 GLN A CA 1
ATOM 1162 C C . GLN A 1 143 ? -2.964 -18.159 18.445 1.00 40.31 143 GLN A C 1
ATOM 1164 O O . GLN A 1 143 ? -2.837 -19.355 18.693 1.00 40.31 143 GLN A O 1
ATOM 1169 N N . GLN A 1 144 ? -1.969 -17.269 18.433 1.00 37.69 144 GLN A N 1
ATOM 1170 C CA . GLN A 1 144 ? -0.628 -17.442 18.995 1.00 37.69 144 GLN A CA 1
ATOM 1171 C C . GLN A 1 144 ? 0.439 -18.092 18.099 1.00 37.69 144 GLN A C 1
ATOM 1173 O O . GLN A 1 144 ? 0.685 -19.286 18.183 1.00 37.69 144 GLN A O 1
ATOM 1178 N N . GLN A 1 145 ? 1.164 -17.256 17.348 1.00 32.72 145 GLN A N 1
ATOM 1179 C CA . GLN A 1 145 ? 2.636 -17.243 17.362 1.00 32.72 145 GLN A CA 1
ATOM 1180 C C . GLN A 1 145 ? 3.121 -15.825 17.008 1.00 32.72 145 GLN A C 1
ATOM 1182 O O . GLN A 1 145 ? 2.990 -15.369 15.874 1.00 32.72 145 GLN A O 1
ATOM 1187 N N . ASN A 1 146 ? 3.660 -15.127 18.009 1.00 37.50 146 ASN A N 1
ATOM 1188 C CA . ASN A 1 146 ? 4.556 -13.997 17.802 1.00 37.50 146 ASN A CA 1
ATOM 1189 C C . ASN A 1 146 ? 5.887 -14.520 17.225 1.00 37.50 146 ASN A C 1
ATOM 1191 O O . ASN A 1 146 ? 6.353 -15.580 17.633 1.00 37.50 146 ASN A O 1
ATOM 1195 N N . HIS A 1 147 ? 6.530 -13.696 16.394 1.00 36.97 147 HIS A N 1
ATOM 1196 C CA . HIS A 1 147 ? 7.914 -13.792 15.904 1.00 36.97 147 HIS A CA 1
ATOM 1197 C C . HIS A 1 147 ? 8.205 -14.751 14.726 1.00 36.97 147 HIS A C 1
ATOM 1199 O O . HIS A 1 147 ? 7.927 -15.943 14.745 1.00 36.97 147 HIS A O 1
ATOM 1205 N N . THR A 1 148 ? 8.891 -14.175 13.729 1.00 33.25 148 THR A N 1
ATOM 1206 C CA . THR A 1 148 ? 9.547 -14.767 12.543 1.00 33.25 148 THR A CA 1
ATOM 1207 C C . THR A 1 148 ? 8.658 -15.282 11.403 1.00 33.25 148 THR A C 1
ATOM 1209 O O . THR A 1 148 ? 8.181 -16.412 11.388 1.00 33.25 148 THR A O 1
ATOM 1212 N N . CYS A 1 149 ? 8.537 -14.447 10.364 1.00 38.78 149 CYS A N 1
ATOM 1213 C CA . CYS A 1 149 ? 8.118 -14.857 9.029 1.00 38.78 149 CYS A CA 1
ATOM 1214 C C . CYS A 1 149 ? 9.233 -15.695 8.382 1.00 38.78 149 CYS A C 1
ATOM 1216 O O . CYS A 1 149 ? 10.221 -15.169 7.881 1.00 38.78 149 CYS A O 1
ATOM 1218 N N . HIS A 1 150 ? 9.079 -17.014 8.430 1.00 35.66 150 HIS A N 1
ATOM 1219 C CA . HIS A 1 150 ? 9.656 -17.943 7.464 1.00 35.66 150 HIS A CA 1
ATOM 1220 C C . HIS A 1 150 ? 8.676 -19.111 7.318 1.00 35.66 150 HIS A C 1
ATOM 1222 O O . HIS A 1 150 ? 8.851 -20.178 7.900 1.00 35.66 150 HIS A O 1
ATOM 1228 N N . GLN A 1 151 ? 7.620 -18.918 6.527 1.00 40.09 151 GLN A N 1
ATOM 1229 C CA . GLN A 1 151 ? 6.895 -20.041 5.937 1.00 40.09 151 GLN A CA 1
ATOM 1230 C C . GLN A 1 151 ? 7.067 -19.999 4.427 1.00 40.09 151 GLN A C 1
ATOM 1232 O O . GLN A 1 151 ? 6.364 -19.332 3.677 1.00 40.09 151 GLN A O 1
ATOM 1237 N N . ARG A 1 152 ? 8.098 -20.734 4.018 1.00 36.12 152 ARG A N 1
ATOM 1238 C CA . ARG A 1 152 ? 8.398 -21.136 2.655 1.00 36.12 152 ARG A CA 1
ATOM 1239 C C . ARG A 1 152 ? 7.282 -22.087 2.216 1.00 36.12 152 ARG A C 1
ATOM 1241 O O . ARG A 1 152 ? 7.318 -23.264 2.566 1.00 36.12 152 ARG A O 1
ATOM 1248 N N . PHE A 1 153 ? 6.285 -21.599 1.485 1.00 38.03 153 PHE A N 1
ATOM 1249 C CA . PHE A 1 153 ? 5.339 -22.487 0.813 1.00 38.03 153 PHE A CA 1
ATOM 1250 C C . PHE A 1 153 ? 5.988 -23.000 -0.473 1.00 38.03 153 PHE A C 1
ATOM 1252 O O . PHE A 1 153 ? 6.030 -22.324 -1.497 1.00 38.03 153 PHE A O 1
ATOM 1259 N N . LEU A 1 154 ? 6.556 -24.203 -0.381 1.00 36.47 154 LEU A N 1
ATOM 1260 C CA . LEU A 1 154 ? 6.882 -25.025 -1.538 1.00 36.47 154 LEU A CA 1
ATOM 1261 C C . LEU A 1 154 ? 5.561 -25.497 -2.155 1.00 36.47 154 LEU A C 1
ATOM 1263 O O . LEU A 1 154 ? 4.891 -26.352 -1.584 1.00 36.47 154 LEU A O 1
ATOM 1267 N N . TYR A 1 155 ? 5.210 -24.971 -3.324 1.00 34.72 155 TYR A N 1
ATOM 1268 C CA . TYR A 1 155 ? 4.343 -25.686 -4.254 1.00 34.72 155 TYR A CA 1
ATOM 1269 C C . TYR A 1 155 ? 5.262 -26.374 -5.265 1.00 34.72 155 TYR A C 1
ATOM 1271 O O . TYR A 1 155 ? 5.809 -25.725 -6.152 1.00 34.72 155 TYR A O 1
ATOM 1279 N N . ASN A 1 156 ? 5.489 -27.674 -5.079 1.00 34.12 156 ASN A N 1
ATOM 1280 C CA . ASN A 1 156 ? 6.065 -28.539 -6.102 1.00 34.12 156 ASN A CA 1
ATOM 1281 C C . ASN A 1 156 ? 4.935 -29.387 -6.691 1.00 34.12 156 ASN A C 1
ATOM 1283 O O . ASN A 1 156 ? 4.297 -30.110 -5.931 1.00 34.12 156 ASN A O 1
ATOM 1287 N N . LEU A 1 157 ? 4.794 -29.261 -8.018 1.00 38.19 157 LEU A N 1
ATOM 1288 C CA . LEU A 1 157 ? 4.182 -30.159 -9.015 1.00 38.19 157 LEU A CA 1
ATOM 1289 C C . LEU A 1 157 ? 2.771 -30.701 -8.741 1.00 38.19 157 LEU A C 1
ATOM 1291 O O . LEU A 1 157 ? 2.616 -31.610 -7.900 1.00 38.19 157 LEU A O 1
#

Secondary structure (DSSP, 8-state):
-------EEEEEEEEEE-SSTT----SPEEEEEEETTEE---EE---TT---S-TT-EEEEEEEEE---SEEEEEEEE---STT--EEEEEEEEEETTTTEEEEEEEEEEE-SSSTTS-SEEEEEPTHHHHHH-TT------S---S----------

Radius of gyration: 16.88 Å; Cα contacts (8 Å, |Δi|>4): 327; chains: 1; bounding box: 38×49×44 Å

Foldseek 3Di:
DPPPPQDKWKKKKKWFFEQDPLQFAPFWKWKKWAAPQGIQPIDTDDDPPDDPQDHGDIDMDMDIGGCNDHTFKMKMFTDCPDPSGKHQTQWMWMAGPVVRDIFIFGDRAILACPDDPRHRMDITGTPCVVVVVPPPDPDPDDDDDPDDPDDDDDDDD

pLDDT: mean 84.49, std 22.3, range [32.72, 98.81]